Protein AF-A0A353H3B9-F1 (afdb_monomer)

Foldseek 3Di:
DDDDPVRVVVVVVVVVVVVVVVVVVVVVVVVVVVVVLVVVVVVVLVVVVVVVVVLQVVLVVVDPVPVVVVVVCVVQVKDKDKDWDKDWAQPDDPPPPPDDPPRVSRTDIDTAWMWTKIWHDDPNWIAIKIWTQGSVRDIDTDGPPPIDHPPPD

Mean predicted aligned error: 11.45 Å

pLDDT: mean 79.54, std 16.38, range [30.53, 94.06]

Sequence (153 aa):
MTLDARQKKELQILMKSRRRAKRILAKRRSLDRERQKRLDHRERNLLLKIEYSEHLTKLTQESTLLPMLEASAQQLGARLTQEVSYYLYYGFGMFALQQTEEVASQSELRAGYLVLRLTWERENRINEAEIRIHMNGLITFHNSWIPIFRFVW

Solvent-accessible surface area (backbone atoms only — not comparable to full-atom values): 8926 Å² total; per-residue (Å²): 137,84,79,50,73,67,58,51,52,54,50,51,50,52,51,51,51,50,52,50,52,50,52,52,52,51,52,49,53,50,52,53,51,52,52,49,53,52,51,55,51,51,53,52,48,51,52,49,52,50,54,48,46,54,51,49,50,48,57,40,70,76,37,77,56,54,67,53,50,54,52,50,18,64,75,58,68,29,48,75,46,78,49,72,43,71,47,74,45,67,90,66,66,92,87,66,82,86,82,66,91,73,44,83,83,64,44,41,78,41,75,58,30,34,38,44,34,40,40,30,74,53,97,95,35,43,44,54,43,39,36,34,40,30,90,86,68,50,74,47,79,45,70,58,86,66,69,58,62,90,86,79,121

Secondary structure (DSSP, 8-state):
-PPPHHHHHHHHHHHHHHHHHHHHHHHHHHHHHHHHHHHHHHHHHHHHHHHHHHHHHHHHHHSTHHHHHHHHHHHHTPEEEEEEEEEEE-S--TT-TTS-SSGGGTPEEEEEEEEEEEEEEETTEEEEEEEEEETTS-EEEE---S-B-TT--

Structure (mmCIF, N/CA/C/O backbone):
data_AF-A0A353H3B9-F1
#
_entry.id   AF-A0A353H3B9-F1
#
loop_
_atom_site.group_PDB
_atom_site.id
_atom_site.type_symbol
_atom_site.label_atom_id
_atom_site.label_alt_id
_atom_site.label_comp_id
_atom_site.label_asym_id
_atom_site.label_entity_id
_atom_site.label_seq_id
_atom_site.pdbx_PDB_ins_code
_atom_site.Cartn_x
_atom_site.Cartn_y
_atom_site.Cartn_z
_atom_site.occupancy
_atom_site.B_iso_or_equiv
_atom_site.auth_seq_id
_atom_site.auth_comp_id
_atom_site.auth_asym_id
_atom_site.auth_atom_id
_atom_site.pdbx_PDB_model_num
ATOM 1 N N . MET A 1 1 ? 34.836 9.612 -57.972 1.00 53.28 1 MET A N 1
ATOM 2 C CA . MET A 1 1 ? 35.911 9.082 -57.103 1.00 53.28 1 MET A CA 1
ATOM 3 C C . MET A 1 1 ? 35.454 7.758 -56.515 1.00 53.28 1 MET A C 1
ATOM 5 O O . MET A 1 1 ? 34.479 7.729 -55.773 1.00 53.28 1 MET A O 1
ATOM 9 N N . THR A 1 2 ? 36.089 6.658 -56.905 1.00 74.38 2 THR A N 1
ATOM 10 C CA . THR A 1 2 ? 35.792 5.304 -56.419 1.00 74.38 2 THR A CA 1
ATOM 11 C C . THR A 1 2 ? 36.570 5.066 -55.125 1.00 74.38 2 THR A C 1
ATOM 13 O O . THR A 1 2 ? 37.788 5.191 -55.119 1.00 74.38 2 THR A O 1
ATOM 16 N N . LEU A 1 3 ? 35.876 4.758 -54.024 1.00 72.06 3 LEU A N 1
ATOM 17 C CA . LEU A 1 3 ? 36.516 4.423 -52.743 1.00 72.06 3 LEU A CA 1
ATOM 18 C C . LEU A 1 3 ? 37.418 3.191 -52.897 1.00 72.06 3 LEU A C 1
ATOM 20 O O . LEU A 1 3 ? 36.955 2.151 -53.387 1.00 72.06 3 LEU A O 1
ATOM 24 N N . ASP A 1 4 ? 38.656 3.299 -52.415 1.00 86.38 4 ASP A N 1
ATOM 25 C CA . ASP A 1 4 ? 39.602 2.185 -52.352 1.00 86.38 4 ASP A CA 1
ATOM 26 C C . ASP A 1 4 ? 39.092 1.084 -51.395 1.00 86.38 4 ASP A C 1
ATOM 28 O O . ASP A 1 4 ? 38.324 1.338 -50.457 1.00 86.38 4 ASP A O 1
ATOM 32 N N . ALA A 1 5 ? 39.495 -0.165 -51.628 1.00 83.94 5 ALA A N 1
ATOM 33 C CA . ALA A 1 5 ? 39.093 -1.336 -50.851 1.00 83.94 5 ALA A CA 1
ATOM 34 C C . ALA A 1 5 ? 39.378 -1.165 -49.349 1.00 83.94 5 ALA A C 1
ATOM 36 O O . ALA A 1 5 ? 38.560 -1.562 -48.510 1.00 83.94 5 ALA A O 1
ATOM 37 N N . ARG A 1 6 ? 40.490 -0.504 -49.000 1.00 87.25 6 ARG A N 1
ATOM 38 C CA . ARG A 1 6 ? 40.835 -0.169 -47.613 1.00 87.25 6 ARG A CA 1
ATOM 39 C C . ARG A 1 6 ? 39.835 0.809 -46.992 1.00 87.25 6 ARG A C 1
ATOM 41 O O . ARG A 1 6 ? 39.300 0.535 -45.918 1.00 87.25 6 ARG A O 1
ATOM 48 N N . GLN A 1 7 ? 39.510 1.889 -47.700 1.00 87.25 7 GLN A N 1
ATOM 49 C CA . GLN A 1 7 ? 38.555 2.906 -47.245 1.00 87.25 7 GLN A CA 1
ATOM 50 C C . GLN A 1 7 ? 37.138 2.331 -47.097 1.00 87.25 7 GLN A C 1
ATOM 52 O O . GLN A 1 7 ? 36.429 2.647 -46.141 1.00 87.25 7 GLN A O 1
ATOM 57 N N . LYS A 1 8 ? 36.728 1.415 -47.987 1.00 87.44 8 LYS A N 1
ATOM 58 C CA . LYS A 1 8 ? 35.454 0.683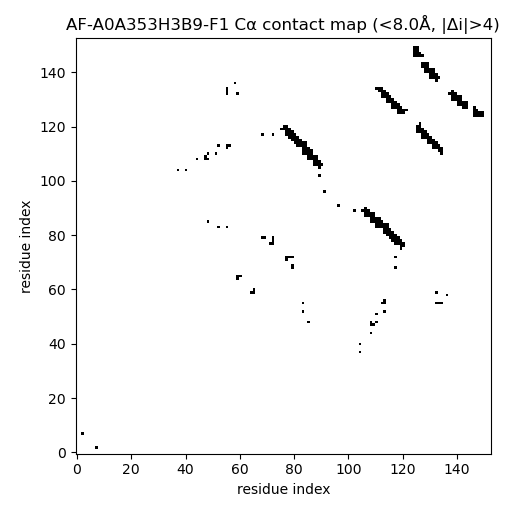 -47.858 1.00 87.44 8 LYS A CA 1
ATOM 59 C C . LYS A 1 8 ? 35.413 -0.183 -46.596 1.00 87.44 8 LYS A C 1
ATOM 61 O O . LYS A 1 8 ? 34.389 -0.210 -45.912 1.00 87.44 8 LYS A O 1
ATOM 66 N N . LYS A 1 9 ? 36.509 -0.875 -46.266 1.00 88.50 9 LYS A N 1
ATOM 67 C CA . LYS A 1 9 ? 36.605 -1.723 -45.066 1.00 88.50 9 LYS A CA 1
ATOM 68 C C . LYS A 1 9 ? 36.568 -0.891 -43.781 1.00 88.50 9 LYS A C 1
ATOM 70 O O . LYS A 1 9 ? 35.829 -1.234 -42.859 1.00 88.50 9 LYS A O 1
ATOM 75 N N . GLU A 1 10 ? 37.294 0.224 -43.740 1.00 89.00 10 GLU A N 1
ATOM 76 C CA . GLU A 1 10 ? 37.265 1.174 -42.618 1.00 89.00 10 GLU A CA 1
ATOM 77 C C . GLU A 1 10 ? 35.863 1.774 -42.422 1.00 89.00 10 GLU A C 1
ATOM 79 O O . GLU A 1 10 ? 35.331 1.760 -41.308 1.00 89.00 10 GLU A O 1
ATOM 84 N N . LEU A 1 11 ? 35.196 2.183 -43.508 1.00 89.62 11 LEU A N 1
ATOM 85 C CA . LEU A 1 11 ? 33.819 2.681 -43.459 1.00 89.62 11 LEU A CA 1
ATOM 86 C C . LEU A 1 11 ? 32.844 1.621 -42.922 1.00 89.62 11 LEU A C 1
ATOM 88 O O . LEU A 1 11 ? 31.995 1.926 -42.083 1.00 89.62 11 LEU A O 1
ATOM 92 N N . GLN A 1 12 ? 32.975 0.358 -43.342 1.00 89.56 12 GLN A N 1
ATOM 93 C CA . GLN A 1 12 ? 32.147 -0.734 -42.821 1.00 89.56 12 GLN A CA 1
ATOM 94 C C . GLN A 1 12 ? 32.349 -0.958 -41.316 1.00 89.56 12 GLN A C 1
ATOM 96 O O . GLN A 1 12 ? 31.370 -1.186 -40.597 1.00 89.56 12 GLN A O 1
ATOM 101 N N . ILE A 1 13 ? 33.589 -0.881 -40.825 1.00 91.44 13 ILE A N 1
ATOM 102 C CA . ILE A 1 13 ? 33.898 -1.004 -39.394 1.00 91.44 13 ILE A CA 1
ATOM 103 C C . ILE A 1 13 ? 33.250 0.145 -38.613 1.00 91.44 13 ILE A C 1
ATOM 105 O O . ILE A 1 13 ? 32.559 -0.111 -37.623 1.00 91.44 13 ILE A O 1
ATOM 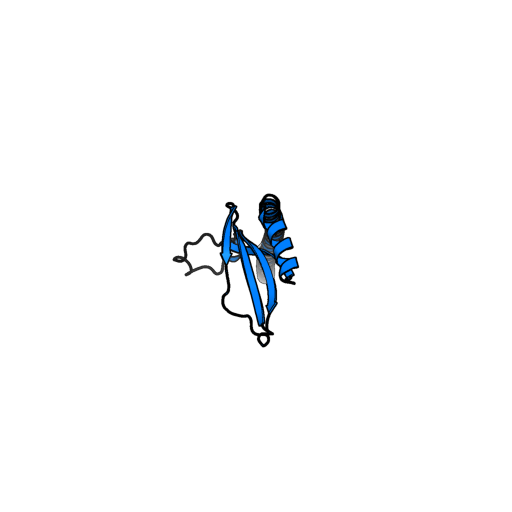109 N N . LEU A 1 14 ? 33.379 1.386 -39.093 1.00 91.12 14 LEU A N 1
ATOM 110 C CA . LEU A 1 14 ? 32.763 2.567 -38.477 1.00 91.12 14 LEU A CA 1
ATOM 111 C C . LEU A 1 14 ? 31.227 2.497 -38.483 1.00 91.12 14 LEU A C 1
ATOM 113 O O . LEU A 1 14 ? 30.565 2.854 -37.507 1.00 91.12 14 LEU A O 1
ATOM 117 N N . MET A 1 15 ? 30.624 1.977 -39.553 1.00 92.12 15 MET A N 1
ATOM 118 C CA . MET A 1 15 ? 29.176 1.763 -39.602 1.00 92.12 15 MET A CA 1
ATOM 119 C C . MET A 1 15 ? 28.721 0.691 -38.603 1.00 92.12 15 MET A C 1
ATOM 121 O O . MET A 1 15 ? 27.702 0.876 -37.928 1.00 92.12 15 MET A O 1
ATOM 125 N N . LYS A 1 16 ? 29.464 -0.417 -38.473 1.00 92.31 16 LYS A N 1
ATOM 126 C CA . LYS A 1 16 ? 29.173 -1.474 -37.491 1.00 92.31 16 LYS A CA 1
ATOM 127 C C . LYS A 1 16 ? 29.322 -0.962 -36.056 1.00 92.31 16 LYS A C 1
ATOM 129 O O . LYS A 1 16 ? 28.428 -1.203 -35.241 1.00 92.31 16 LYS A O 1
ATOM 134 N N . SER A 1 17 ? 30.384 -0.214 -35.752 1.00 91.31 17 SER A N 1
ATOM 135 C CA . SER A 1 17 ? 30.599 0.369 -34.422 1.00 91.31 17 SER A CA 1
ATOM 136 C C . SER A 1 17 ? 29.509 1.388 -34.072 1.00 91.31 17 SER A C 1
ATOM 138 O O . SER A 1 17 ? 28.922 1.297 -32.993 1.00 91.31 17 SER A O 1
ATOM 140 N N . ARG A 1 18 ? 29.115 2.262 -35.012 1.00 92.69 18 ARG A N 1
ATOM 141 C CA . ARG A 1 18 ? 27.989 3.198 -34.837 1.00 92.69 18 ARG A CA 1
ATOM 142 C C . ARG A 1 18 ? 26.669 2.474 -34.565 1.00 92.69 18 ARG A C 1
ATOM 144 O O . ARG A 1 18 ? 25.917 2.885 -33.682 1.00 92.69 18 ARG A O 1
ATOM 151 N N . ARG A 1 19 ? 26.366 1.394 -35.298 1.00 93.25 19 ARG A N 1
ATOM 152 C CA . ARG A 1 19 ? 25.156 0.576 -35.066 1.00 93.25 19 ARG A CA 1
ATOM 153 C C . ARG A 1 19 ? 25.174 -0.072 -33.679 1.00 93.25 19 ARG A C 1
ATOM 155 O O . ARG A 1 19 ? 24.155 -0.047 -32.989 1.00 93.25 19 ARG A O 1
ATOM 162 N N . ARG A 1 20 ? 26.325 -0.597 -33.245 1.00 90.44 20 ARG A N 1
ATOM 163 C CA . ARG A 1 20 ? 26.505 -1.166 -31.900 1.00 90.44 20 ARG A CA 1
ATOM 164 C C . ARG A 1 20 ? 26.319 -0.107 -30.812 1.00 90.44 20 ARG A C 1
ATOM 166 O O . ARG A 1 20 ? 25.561 -0.344 -29.877 1.00 90.44 20 ARG A O 1
ATOM 173 N N . ALA A 1 21 ? 26.925 1.069 -30.967 1.00 92.56 21 ALA A N 1
ATOM 174 C CA . ALA A 1 21 ? 26.774 2.186 -30.035 1.00 92.56 21 ALA A CA 1
ATOM 175 C C . ALA A 1 21 ? 25.310 2.642 -29.920 1.00 92.56 21 ALA A C 1
ATOM 177 O O . ALA A 1 21 ? 24.797 2.785 -28.813 1.00 92.56 21 ALA A O 1
ATOM 178 N N . LYS A 1 22 ? 24.595 2.774 -31.049 1.00 94.06 22 LYS A N 1
ATOM 179 C CA . LYS A 1 22 ? 23.155 3.087 -31.057 1.00 94.06 22 LYS A CA 1
ATO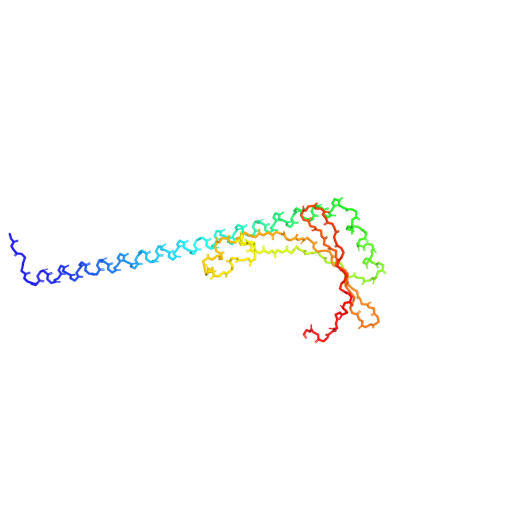M 180 C C . LYS A 1 22 ? 22.321 2.042 -30.310 1.00 94.06 22 LYS A C 1
ATOM 182 O O . LYS A 1 22 ? 21.460 2.423 -29.525 1.00 94.06 22 LYS A O 1
ATOM 187 N N . ARG A 1 23 ? 22.584 0.744 -30.514 1.00 94.06 23 ARG A N 1
ATOM 188 C CA . ARG A 1 23 ? 21.894 -0.334 -29.777 1.00 94.06 23 ARG A CA 1
ATOM 189 C C . ARG A 1 23 ? 22.149 -0.256 -28.272 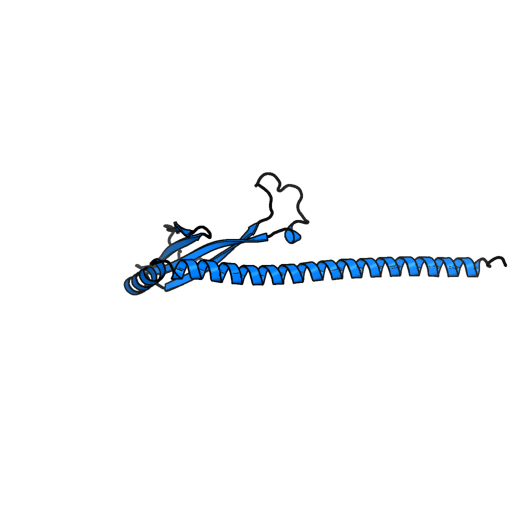1.00 94.06 23 ARG A C 1
ATOM 191 O O . ARG A 1 23 ? 21.208 -0.378 -27.498 1.00 94.06 23 ARG A O 1
ATOM 198 N N . ILE A 1 24 ? 23.395 -0.019 -27.859 1.00 93.69 24 ILE A N 1
ATOM 199 C CA . ILE A 1 24 ? 23.749 0.120 -26.438 1.00 93.69 24 ILE A CA 1
ATOM 200 C C . ILE A 1 24 ? 23.047 1.336 -25.824 1.00 93.69 24 ILE A C 1
ATOM 202 O O . ILE A 1 24 ? 22.469 1.220 -24.749 1.00 93.69 24 ILE A O 1
ATOM 206 N N . LEU A 1 25 ? 23.044 2.481 -26.513 1.00 93.56 25 LEU A N 1
ATOM 207 C CA . LEU A 1 25 ? 22.344 3.683 -26.054 1.00 93.56 25 LEU A CA 1
ATOM 208 C C . LEU A 1 25 ? 20.832 3.465 -25.947 1.00 93.56 25 LEU A C 1
ATOM 210 O O . LEU A 1 25 ? 20.232 3.888 -24.965 1.00 93.56 25 LEU A O 1
ATOM 214 N N . ALA A 1 26 ? 20.219 2.782 -26.918 1.00 92.88 26 ALA A N 1
ATOM 215 C CA . ALA A 1 26 ? 18.803 2.430 -26.858 1.00 92.88 26 ALA A CA 1
ATOM 216 C C . ALA A 1 26 ? 18.496 1.528 -25.651 1.00 92.88 26 ALA A C 1
ATOM 218 O O . ALA A 1 26 ? 17.553 1.811 -24.919 1.00 92.88 26 ALA A O 1
ATOM 219 N N . LYS A 1 27 ? 19.335 0.514 -25.394 1.00 92.88 27 LYS A N 1
ATOM 220 C CA . LYS A 1 27 ? 19.204 -0.371 -24.226 1.00 92.88 27 LYS A CA 1
ATOM 221 C C . LYS A 1 27 ? 19.387 0.374 -22.899 1.00 92.88 27 LYS A C 1
ATOM 223 O O . LYS A 1 27 ? 18.660 0.118 -21.952 1.00 92.88 27 LYS A O 1
ATOM 228 N N . ARG A 1 28 ? 20.336 1.312 -22.812 1.00 91.31 28 ARG A N 1
ATOM 229 C CA . ARG A 1 28 ? 20.498 2.153 -21.612 1.00 91.31 28 ARG A CA 1
ATOM 230 C C . ARG A 1 28 ? 19.256 3.006 -21.373 1.00 91.31 28 ARG A C 1
ATOM 232 O O . ARG A 1 28 ? 18.688 2.954 -20.295 1.00 91.31 28 ARG A O 1
ATOM 239 N N . ARG A 1 29 ? 18.760 3.679 -22.417 1.00 92.75 29 ARG A N 1
ATOM 240 C CA . ARG A 1 29 ? 17.530 4.480 -22.337 1.00 92.75 29 ARG A CA 1
ATOM 241 C C . ARG A 1 29 ? 16.306 3.656 -21.936 1.00 92.75 29 ARG A C 1
ATOM 243 O O . ARG A 1 29 ? 15.455 4.182 -21.229 1.00 92.75 29 ARG A O 1
ATOM 250 N N . SER A 1 30 ? 16.177 2.407 -22.391 1.00 89.75 30 SER A N 1
ATOM 251 C CA . SER A 1 30 ? 15.059 1.549 -21.974 1.00 89.75 30 SER A CA 1
ATOM 252 C C . SER A 1 30 ? 15.169 1.165 -20.498 1.00 89.75 30 SER A C 1
ATOM 254 O O . SER A 1 30 ? 14.190 1.308 -19.774 1.00 89.75 30 SER A O 1
ATOM 256 N N . LEU A 1 31 ? 16.364 0.784 -20.035 1.00 88.88 31 LEU A N 1
ATOM 257 C CA . LEU A 1 31 ? 16.616 0.464 -18.626 1.00 88.88 31 LEU A CA 1
ATOM 258 C C . LEU A 1 31 ? 16.395 1.670 -17.704 1.00 88.88 31 LEU A C 1
ATOM 260 O O . LEU A 1 31 ? 15.781 1.527 -16.650 1.00 88.88 31 LEU A O 1
ATOM 264 N N . ASP A 1 32 ? 16.837 2.861 -18.111 1.00 90.12 32 ASP A N 1
ATOM 265 C CA . ASP A 1 32 ? 16.626 4.091 -17.342 1.00 90.12 32 ASP A CA 1
ATOM 266 C C . ASP A 1 32 ? 15.131 4.426 -17.235 1.00 90.12 32 ASP A C 1
ATOM 268 O O . ASP A 1 32 ? 14.645 4.765 -16.158 1.00 90.12 32 ASP A O 1
ATOM 272 N N . ARG A 1 33 ? 14.370 4.256 -18.326 1.00 87.69 33 ARG A N 1
ATOM 273 C CA . ARG A 1 33 ? 12.908 4.429 -18.317 1.00 87.69 33 ARG A CA 1
ATOM 274 C C . ARG A 1 33 ? 12.213 3.415 -17.415 1.00 87.69 33 ARG A C 1
ATOM 276 O O . ARG A 1 33 ? 11.303 3.789 -16.686 1.00 87.69 33 ARG A O 1
ATOM 283 N N . GLU A 1 34 ? 12.609 2.146 -17.456 1.00 84.50 34 GLU A N 1
ATOM 284 C CA . GLU A 1 34 ? 12.054 1.116 -16.569 1.00 84.50 34 GLU A CA 1
ATOM 285 C C . GLU A 1 34 ? 12.364 1.404 -15.101 1.00 84.50 34 GLU A C 1
ATOM 287 O O . GLU A 1 34 ? 11.488 1.273 -14.247 1.00 84.50 34 GLU A O 1
ATOM 292 N N . ARG A 1 35 ? 13.591 1.842 -14.803 1.00 84.94 35 ARG A N 1
ATOM 293 C CA . ARG A 1 35 ? 13.976 2.257 -13.454 1.00 84.94 35 ARG A CA 1
ATOM 294 C C . ARG A 1 35 ? 13.126 3.431 -12.980 1.00 84.94 35 ARG A C 1
ATOM 296 O O . ARG A 1 35 ? 12.613 3.363 -11.868 1.00 84.94 35 ARG A O 1
ATOM 303 N N . GLN A 1 36 ? 12.947 4.454 -13.815 1.00 87.25 36 GLN A N 1
ATOM 304 C CA . GLN A 1 36 ? 12.114 5.606 -13.473 1.00 87.25 36 GLN A CA 1
ATOM 305 C C . GLN A 1 36 ? 10.670 5.180 -13.195 1.00 87.25 36 GLN A C 1
ATOM 307 O O . GLN A 1 36 ? 10.154 5.477 -12.127 1.00 87.25 36 GLN A O 1
ATOM 312 N N . LYS A 1 37 ? 10.069 4.359 -14.068 1.00 85.38 37 LYS A N 1
ATOM 313 C CA . LYS A 1 37 ? 8.717 3.815 -13.851 1.00 85.38 37 LYS A CA 1
ATOM 314 C C . LYS A 1 37 ? 8.572 3.100 -12.504 1.00 85.38 37 LYS A C 1
ATOM 316 O O . LYS A 1 37 ? 7.551 3.247 -11.843 1.00 85.38 37 LYS A O 1
ATOM 321 N N . ARG A 1 38 ? 9.577 2.319 -12.085 1.00 80.69 38 ARG A N 1
ATOM 322 C CA . ARG A 1 38 ? 9.563 1.631 -10.779 1.00 80.69 38 ARG A CA 1
ATOM 323 C C . ARG A 1 38 ? 9.648 2.607 -9.608 1.00 80.69 38 ARG A C 1
ATOM 325 O O . ARG A 1 38 ? 9.017 2.362 -8.583 1.00 80.69 38 ARG A O 1
ATOM 332 N N . LEU A 1 39 ? 10.434 3.676 -9.742 1.00 84.19 39 LEU A N 1
ATOM 333 C CA . LEU A 1 39 ? 10.536 4.721 -8.723 1.00 84.19 39 LEU A CA 1
ATOM 334 C C . LEU A 1 39 ? 9.214 5.479 -8.591 1.00 84.19 39 LEU A C 1
ATOM 336 O O . LEU A 1 39 ? 8.682 5.539 -7.486 1.00 84.19 39 LEU A O 1
ATOM 340 N N . ASP A 1 40 ? 8.642 5.929 -9.709 1.00 86.81 40 ASP A N 1
ATOM 341 C CA . ASP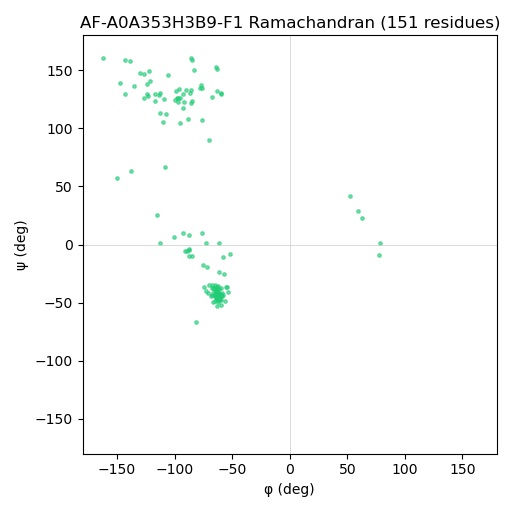 A 1 40 ? 7.353 6.631 -9.742 1.00 86.81 40 ASP A CA 1
ATOM 342 C C . ASP A 1 40 ? 6.236 5.758 -9.143 1.00 86.81 40 ASP A C 1
ATOM 344 O O . ASP A 1 40 ? 5.415 6.212 -8.347 1.00 86.81 40 ASP A O 1
ATOM 348 N N . HIS A 1 41 ? 6.227 4.461 -9.473 1.00 81.25 41 HIS A N 1
ATOM 349 C CA . HIS A 1 41 ? 5.264 3.512 -8.917 1.00 81.25 41 HIS A CA 1
ATOM 350 C C . HIS A 1 41 ? 5.429 3.333 -7.399 1.00 81.25 41 HIS A C 1
ATOM 352 O O . HIS A 1 41 ? 4.444 3.290 -6.662 1.00 81.25 41 HIS A O 1
ATOM 358 N N . ARG A 1 42 ? 6.673 3.261 -6.906 1.00 82.25 42 ARG A N 1
ATOM 359 C CA . ARG A 1 42 ? 6.960 3.166 -5.469 1.00 82.25 42 ARG A CA 1
ATOM 360 C C . ARG A 1 42 ? 6.501 4.416 -4.718 1.00 82.25 42 ARG A C 1
ATOM 362 O O . ARG A 1 42 ? 5.937 4.279 -3.635 1.00 82.25 42 ARG A O 1
ATOM 369 N N . GLU A 1 43 ? 6.739 5.598 -5.276 1.00 86.62 43 GLU A N 1
ATOM 370 C CA . GLU A 1 43 ? 6.301 6.872 -4.698 1.00 86.62 43 GLU A CA 1
ATOM 371 C C . GLU A 1 43 ? 4.773 6.960 -4.647 1.00 86.62 43 GL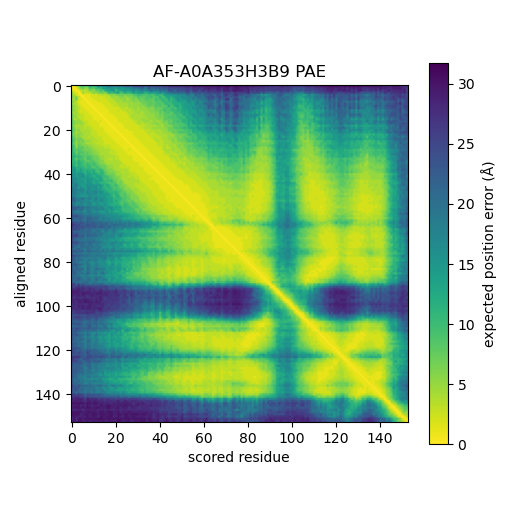U A C 1
ATOM 373 O O . GLU A 1 43 ? 4.204 7.222 -3.588 1.00 86.62 43 GLU A O 1
ATOM 378 N N . ARG A 1 44 ? 4.092 6.606 -5.743 1.00 86.81 44 ARG A N 1
ATOM 379 C CA . ARG A 1 44 ? 2.627 6.538 -5.780 1.00 86.81 44 ARG A CA 1
ATOM 380 C C . ARG A 1 44 ? 2.063 5.576 -4.734 1.00 86.81 44 ARG A C 1
ATOM 382 O O . ARG A 1 44 ? 1.104 5.916 -4.050 1.00 86.81 44 ARG A O 1
ATOM 389 N N . ASN A 1 45 ? 2.663 4.398 -4.572 1.00 82.81 45 ASN A N 1
ATOM 390 C CA . ASN A 1 45 ? 2.231 3.438 -3.555 1.00 82.81 45 ASN A CA 1
ATOM 391 C C . ASN A 1 45 ? 2.449 3.963 -2.131 1.00 82.81 45 ASN A C 1
ATOM 393 O O . ASN A 1 45 ? 1.645 3.668 -1.253 1.00 82.81 45 ASN A O 1
ATOM 397 N N . LEU A 1 46 ? 3.514 4.732 -1.885 1.00 84.06 46 LEU A N 1
ATOM 398 C CA . LEU A 1 46 ? 3.736 5.359 -0.583 1.00 84.06 46 LEU A CA 1
ATOM 399 C C . LEU A 1 46 ? 2.640 6.385 -0.269 1.00 84.06 46 LEU A C 1
ATOM 401 O O . LEU A 1 46 ? 2.095 6.359 0.831 1.00 84.06 46 LEU A O 1
ATOM 405 N N . LEU A 1 47 ? 2.281 7.225 -1.243 1.00 89.12 47 LEU A N 1
ATOM 406 C CA . LEU A 1 47 ? 1.189 8.192 -1.103 1.00 89.12 47 LEU A CA 1
ATOM 407 C C . LEU A 1 47 ? -0.152 7.496 -0.841 1.00 89.12 47 LEU A C 1
ATOM 409 O O . LEU A 1 47 ? -0.852 7.863 0.096 1.00 89.12 47 LEU A O 1
ATOM 413 N N . LEU A 1 48 ? -0.460 6.431 -1.587 1.00 86.19 48 LEU A N 1
ATOM 414 C CA . LEU A 1 48 ? -1.677 5.640 -1.373 1.00 86.19 48 LEU A CA 1
ATOM 415 C C . LEU A 1 48 ? -1.727 5.000 0.022 1.00 86.19 48 LEU A C 1
ATOM 417 O O . LEU A 1 48 ? -2.789 4.947 0.633 1.00 86.19 48 LEU A O 1
ATOM 421 N N . LYS A 1 49 ? -0.593 4.522 0.560 1.00 84.31 49 LYS A N 1
ATOM 422 C CA . LYS A 1 49 ? -0.545 4.006 1.942 1.00 84.31 49 LYS A CA 1
ATOM 423 C C . LYS A 1 49 ? -0.924 5.070 2.962 1.00 84.31 49 LYS A C 1
ATOM 425 O O . LYS A 1 49 ? -1.659 4.774 3.899 1.00 84.31 49 LYS A O 1
ATOM 430 N N . ILE A 1 50 ? -0.402 6.281 2.793 1.00 88.38 50 ILE A N 1
ATOM 431 C CA . ILE A 1 50 ? -0.716 7.408 3.673 1.00 88.38 50 ILE A CA 1
ATOM 432 C C . ILE A 1 50 ? -2.209 7.732 3.570 1.00 88.38 50 ILE A C 1
ATOM 434 O O . ILE A 1 50 ? -2.899 7.677 4.583 1.00 88.38 50 ILE A O 1
ATOM 438 N N . GLU A 1 51 ? -2.725 7.929 2.355 1.00 91.19 51 GLU A N 1
ATOM 439 C CA . GLU A 1 51 ? -4.135 8.259 2.103 1.00 91.19 51 GLU A CA 1
ATOM 440 C C . GLU A 1 51 ? -5.094 7.220 2.706 1.00 91.19 51 GLU A C 1
ATOM 442 O O . GLU A 1 51 ? -6.023 7.560 3.440 1.00 91.19 51 GLU A O 1
ATOM 447 N N . TYR A 1 52 ? -4.846 5.931 2.460 1.00 88.56 52 TYR A N 1
ATOM 448 C CA . TYR A 1 52 ? -5.675 4.868 3.023 1.00 88.56 52 TYR A CA 1
ATOM 449 C C . TYR A 1 52 ? -5.560 4.764 4.544 1.00 88.56 52 TYR A C 1
ATOM 451 O O . TYR A 1 52 ? -6.561 4.493 5.211 1.00 88.56 52 TYR A O 1
ATOM 459 N N . SER A 1 53 ? -4.363 4.981 5.100 1.00 88.06 53 SER A N 1
ATOM 460 C CA . SER A 1 53 ? -4.173 4.982 6.552 1.00 88.06 53 SER A CA 1
ATOM 461 C C . SER A 1 53 ? -4.954 6.101 7.207 1.00 88.06 53 SER A C 1
ATOM 463 O O . SER A 1 53 ? -5.645 5.857 8.193 1.00 88.06 53 SER A O 1
ATOM 465 N N . GLU A 1 54 ? -4.869 7.308 6.656 1.00 91.88 54 GLU A N 1
ATOM 466 C CA . GLU A 1 54 ? -5.600 8.473 7.143 1.00 91.88 54 GLU A CA 1
ATOM 467 C C . GLU A 1 54 ? -7.106 8.239 7.059 1.00 91.88 54 GLU A C 1
ATOM 469 O O . GLU A 1 54 ? -7.809 8.429 8.050 1.00 91.88 54 GLU A O 1
ATOM 474 N N . HIS A 1 55 ? -7.598 7.746 5.919 1.00 90.75 55 HIS A N 1
ATOM 475 C CA . HIS A 1 55 ? -9.019 7.476 5.724 1.00 90.75 55 HIS A CA 1
ATOM 476 C C . HIS A 1 55 ? -9.567 6.461 6.734 1.00 90.75 55 HIS A C 1
ATOM 478 O O . HIS A 1 55 ? -10.547 6.735 7.427 1.00 90.75 55 HIS A O 1
ATOM 484 N N . LEU A 1 56 ? -8.925 5.298 6.861 1.00 88.38 56 LEU A N 1
ATOM 485 C CA . LEU A 1 56 ? -9.391 4.253 7.771 1.00 88.38 56 LEU A CA 1
ATOM 486 C C . LEU A 1 56 ? -9.213 4.631 9.247 1.00 88.38 56 LEU A C 1
ATOM 488 O O . LEU A 1 56 ? -10.051 4.287 10.083 1.00 88.38 56 LEU A O 1
ATOM 492 N N . THR A 1 57 ? -8.146 5.362 9.580 1.00 87.81 57 THR A N 1
ATOM 493 C CA . THR A 1 57 ? -7.946 5.893 10.937 1.00 87.81 57 THR A CA 1
ATOM 494 C C . THR A 1 57 ? -9.044 6.889 11.284 1.00 87.81 57 THR A C 1
ATOM 496 O O . THR A 1 57 ? -9.614 6.806 12.369 1.00 87.81 57 THR A O 1
ATOM 499 N N . LYS A 1 58 ? -9.407 7.773 10.349 1.00 89.62 58 LYS A N 1
ATOM 500 C CA . LYS A 1 58 ? -10.503 8.724 10.530 1.00 89.62 58 LYS A CA 1
ATOM 501 C C . LYS A 1 58 ? -11.843 8.015 10.732 1.00 89.62 58 LYS A C 1
ATOM 503 O O . LYS A 1 58 ? -12.526 8.314 11.703 1.00 89.62 58 LYS A O 1
ATOM 508 N N . LEU A 1 59 ? -12.172 7.020 9.901 1.00 86.56 59 LEU A N 1
ATOM 509 C CA . LEU A 1 59 ? -13.378 6.196 10.086 1.00 86.56 59 LEU A CA 1
ATOM 510 C C . LEU A 1 59 ? -13.430 5.554 11.479 1.00 86.56 59 LEU A C 1
ATOM 512 O O . LEU A 1 59 ? -14.486 5.446 12.094 1.00 86.56 59 LEU A O 1
ATOM 516 N N . THR A 1 60 ? -12.272 5.149 11.995 1.00 84.69 60 THR A N 1
ATOM 517 C CA . THR A 1 60 ? -12.160 4.546 13.324 1.00 84.69 60 THR A CA 1
ATOM 518 C C . THR A 1 60 ? -12.347 5.565 14.440 1.00 84.69 60 THR A C 1
ATOM 520 O O . THR A 1 60 ? -13.016 5.260 15.422 1.00 84.69 60 THR A O 1
ATOM 523 N N . GLN A 1 61 ? -11.804 6.773 14.290 1.00 86.56 61 GLN A N 1
ATOM 524 C CA . GLN A 1 61 ? -11.986 7.875 15.241 1.00 86.56 61 GLN A CA 1
ATOM 525 C C . GLN A 1 61 ? -13.430 8.389 15.273 1.00 86.56 61 GLN A C 1
ATOM 527 O O . GLN A 1 61 ? -13.921 8.774 16.328 1.00 86.56 61 GLN A O 1
ATOM 532 N N . GLU A 1 62 ? -14.113 8.382 14.128 1.00 84.56 62 GLU A N 1
ATOM 533 C CA . GLU A 1 62 ? -15.539 8.715 14.027 1.00 84.56 62 GLU A CA 1
ATOM 534 C C . GLU A 1 62 ? -16.433 7.611 14.613 1.00 84.56 62 GLU A C 1
ATOM 536 O O . GLU A 1 62 ? -17.587 7.859 14.966 1.00 84.56 62 GLU A O 1
ATOM 541 N N . SER A 1 63 ? -15.905 6.393 14.756 1.00 78.38 63 SER A N 1
ATOM 542 C CA . SER A 1 63 ? -16.599 5.290 15.412 1.00 78.38 63 SER A CA 1
ATOM 543 C C . SER A 1 63 ? -16.438 5.344 16.934 1.00 78.38 63 SER A C 1
ATOM 545 O O . SER A 1 63 ? -15.397 5.720 17.469 1.00 78.38 63 SER A O 1
ATOM 547 N N . THR A 1 64 ? -17.435 4.850 17.667 1.00 80.44 64 THR A N 1
ATOM 548 C CA . THR A 1 64 ? -17.331 4.676 19.126 1.00 80.44 64 THR A CA 1
ATOM 549 C C . THR A 1 64 ? -16.421 3.507 19.531 1.00 80.44 64 THR A C 1
ATOM 551 O O . THR A 1 64 ? -16.281 3.232 20.721 1.00 80.44 64 THR A O 1
ATOM 554 N N . LEU A 1 65 ? -15.808 2.794 18.575 1.00 83.06 65 LEU A N 1
ATOM 555 C CA . LEU A 1 65 ? -15.042 1.574 18.838 1.00 83.06 65 LEU A CA 1
ATOM 556 C C . LEU A 1 65 ? -13.726 1.843 19.558 1.00 83.06 65 LEU A C 1
ATOM 558 O O . LEU A 1 65 ? -13.374 1.086 20.457 1.00 83.06 65 LEU A O 1
ATOM 562 N N . LEU A 1 66 ? -12.992 2.888 19.171 1.00 85.69 66 LEU A N 1
ATOM 563 C CA . LEU A 1 66 ? -11.645 3.107 19.696 1.00 85.69 66 LEU A CA 1
ATOM 564 C C . LEU A 1 66 ? -11.647 3.328 21.223 1.00 85.69 66 LEU A C 1
ATOM 566 O O . LEU A 1 66 ? -10.960 2.568 21.908 1.00 85.69 66 LEU A O 1
ATOM 570 N N . PRO A 1 67 ? -12.492 4.213 21.796 1.00 86.94 67 PRO A N 1
ATOM 571 C CA . PRO A 1 67 ? -12.584 4.360 23.251 1.00 86.94 67 PRO A CA 1
ATOM 572 C C . PRO A 1 67 ? -13.055 3.082 23.962 1.00 86.94 67 PRO A C 1
ATOM 574 O O . PRO A 1 67 ? -12.591 2.765 25.057 1.00 86.94 67 PRO A O 1
ATOM 577 N N . MET A 1 68 ? -13.961 2.312 23.344 1.00 87.06 68 MET A N 1
ATOM 578 C CA . MET A 1 68 ? -14.422 1.036 23.906 1.00 87.06 68 MET A CA 1
ATOM 579 C C . MET A 1 68 ? -13.295 -0.002 23.964 1.00 87.06 68 MET A C 1
ATOM 581 O O . MET A 1 68 ? -13.199 -0.762 24.931 1.00 87.06 68 MET A O 1
ATOM 585 N N . LEU A 1 69 ? -12.432 -0.036 22.948 1.00 87.94 69 LEU A N 1
ATOM 586 C CA . LEU A 1 69 ? -11.293 -0.947 22.892 1.00 87.94 69 LEU A CA 1
ATOM 587 C C . LEU A 1 69 ? -10.176 -0.528 23.834 1.00 87.94 69 LEU A C 1
ATOM 589 O O . LEU A 1 69 ? -9.574 -1.397 24.454 1.00 87.94 69 LEU A O 1
ATOM 593 N 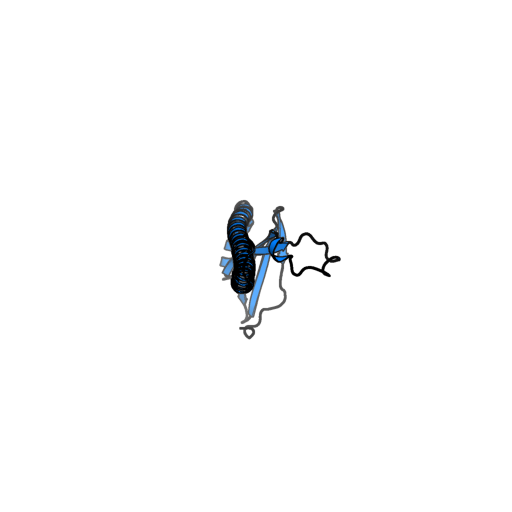N . GLU A 1 70 ? -9.935 0.769 23.998 1.00 91.56 70 GLU A N 1
ATOM 594 C CA . GLU A 1 70 ? -9.007 1.290 25.003 1.00 91.56 70 GLU A CA 1
ATOM 595 C C . GLU A 1 70 ? -9.461 0.930 26.422 1.00 91.56 70 GLU A C 1
ATOM 597 O O . GLU A 1 70 ? -8.670 0.406 27.208 1.00 91.56 70 GLU A O 1
ATOM 602 N N . ALA A 1 71 ? -10.748 1.116 26.735 1.00 89.38 71 ALA A N 1
ATOM 603 C CA . ALA A 1 71 ? -11.315 0.710 28.020 1.00 89.38 71 ALA A CA 1
ATOM 604 C C . ALA A 1 71 ? -11.211 -0.811 28.235 1.00 89.38 71 ALA A C 1
ATOM 606 O O . ALA A 1 71 ? -10.806 -1.266 29.305 1.00 89.38 71 ALA A O 1
ATOM 607 N N . SER A 1 72 ? -11.508 -1.604 27.200 1.00 88.62 72 SER A N 1
ATOM 608 C CA . SER A 1 72 ? -11.370 -3.067 27.245 1.00 88.62 72 SER A CA 1
ATOM 609 C C . SER A 1 72 ? -9.912 -3.494 27.436 1.00 88.62 72 SER A C 1
ATOM 611 O O . SER A 1 72 ? -9.629 -4.416 28.199 1.00 88.62 72 SER A O 1
ATOM 613 N N . ALA A 1 73 ? -8.971 -2.804 26.785 1.00 90.69 73 ALA A N 1
ATOM 614 C CA . ALA A 1 73 ? -7.547 -3.058 26.934 1.00 90.69 73 ALA A CA 1
ATOM 615 C C . ALA A 1 73 ? -7.091 -2.813 28.374 1.00 90.69 73 ALA A C 1
ATOM 617 O O . ALA A 1 73 ? -6.420 -3.661 28.956 1.00 90.69 73 ALA A O 1
ATOM 618 N N . GLN A 1 74 ? -7.516 -1.701 28.976 1.00 93.50 74 GLN A N 1
ATOM 619 C CA . GLN A 1 74 ? -7.209 -1.384 30.371 1.00 93.50 74 GLN A CA 1
ATOM 620 C C . GLN A 1 74 ? -7.780 -2.428 31.337 1.00 93.50 74 GLN A C 1
ATOM 622 O O . GLN A 1 74 ? -7.067 -2.884 32.228 1.00 93.50 74 GLN A O 1
ATOM 627 N N . GLN A 1 75 ? -9.031 -2.852 31.139 1.00 91.62 75 GLN A N 1
ATOM 628 C CA . GLN A 1 75 ? -9.675 -3.862 31.987 1.00 91.62 75 GLN A CA 1
ATOM 629 C C . GLN A 1 75 ? -8.981 -5.229 31.922 1.00 91.62 75 GLN A C 1
ATOM 631 O O . GLN A 1 75 ? -8.904 -5.928 32.930 1.00 91.62 75 GLN A O 1
ATOM 636 N N . LEU A 1 76 ? -8.476 -5.612 30.748 1.00 87.38 76 LEU A N 1
ATOM 637 C CA . LEU A 1 76 ? -7.831 -6.907 30.517 1.00 87.38 76 LEU A CA 1
ATOM 638 C C . LEU A 1 76 ? -6.312 -6.892 30.747 1.00 87.38 76 LEU A C 1
ATOM 640 O O . LEU A 1 76 ? -5.678 -7.939 30.628 1.00 87.38 76 LEU A O 1
ATOM 644 N N . GLY A 1 77 ? -5.710 -5.727 31.012 1.00 90.31 77 GLY A N 1
ATOM 645 C CA . GLY A 1 77 ? -4.255 -5.568 30.938 1.00 90.31 77 GLY A CA 1
ATOM 646 C C . GLY A 1 77 ? -3.703 -5.879 29.538 1.00 90.31 77 GLY A C 1
ATOM 647 O O . GLY A 1 77 ? -2.582 -6.367 29.400 1.00 90.31 77 GLY A O 1
ATOM 648 N N . ALA A 1 78 ? -4.510 -5.656 28.498 1.00 89.94 78 ALA A N 1
ATOM 649 C CA . ALA A 1 78 ? -4.165 -5.923 27.112 1.00 89.94 78 ALA A CA 1
ATOM 650 C C . ALA A 1 78 ? -3.395 -4.761 26.481 1.00 89.94 78 ALA A C 1
ATOM 652 O O . ALA A 1 78 ? -3.515 -3.600 26.870 1.00 89.94 78 ALA A O 1
ATOM 653 N N . ARG A 1 79 ? -2.670 -5.074 25.410 1.00 92.44 79 ARG A N 1
ATOM 654 C CA . ARG A 1 79 ? -2.111 -4.094 24.484 1.00 92.44 79 ARG A CA 1
ATOM 655 C C . ARG A 1 79 ? -3.036 -3.946 23.281 1.00 92.44 79 ARG A C 1
ATOM 657 O O . ARG A 1 79 ? -3.327 -4.935 22.613 1.00 92.44 79 ARG A O 1
ATOM 664 N N . LEU A 1 80 ? -3.444 -2.713 22.990 1.00 91.44 80 LEU A N 1
ATOM 665 C CA . LEU A 1 80 ? -4.124 -2.350 21.749 1.00 91.44 80 LEU A CA 1
ATOM 666 C C . LEU A 1 80 ? -3.088 -1.950 20.691 1.00 91.44 80 LEU A C 1
ATOM 668 O O . LEU A 1 80 ? -2.170 -1.175 20.960 1.00 91.44 80 LEU A O 1
ATOM 672 N N . THR A 1 81 ? -3.231 -2.489 19.486 1.00 91.44 81 THR A N 1
ATOM 673 C CA . THR A 1 81 ? -2.432 -2.130 18.309 1.00 91.44 81 THR A CA 1
ATOM 674 C C . THR A 1 81 ? -3.345 -1.834 17.129 1.00 91.44 81 THR A C 1
ATOM 676 O O . THR A 1 81 ? -4.417 -2.423 17.007 1.00 91.44 81 THR A O 1
ATOM 679 N N . GLN A 1 82 ? -2.914 -0.908 16.277 1.00 90.19 82 GLN A N 1
ATOM 680 C CA . GLN A 1 82 ? -3.645 -0.470 15.096 1.00 90.19 82 GLN A CA 1
ATOM 681 C C . GLN A 1 82 ? -2.738 -0.594 13.868 1.00 90.19 82 GLN A C 1
ATOM 683 O O . GLN A 1 82 ? -1.634 -0.050 13.863 1.00 90.19 82 GLN A O 1
ATOM 688 N N . GLU A 1 83 ? -3.196 -1.294 12.831 1.00 89.44 83 GLU A N 1
ATOM 689 C CA . GLU A 1 83 ? -2.418 -1.534 11.609 1.00 89.44 83 GLU A CA 1
ATOM 690 C C . GLU A 1 83 ? -3.326 -1.615 10.377 1.00 89.44 83 GLU A C 1
ATOM 692 O O . GLU A 1 83 ? -4.383 -2.232 10.416 1.00 89.44 83 GLU A O 1
ATOM 697 N N . VAL A 1 84 ? -2.924 -1.018 9.253 1.00 86.56 84 VAL A N 1
ATOM 698 C CA . VAL A 1 84 ? -3.671 -1.123 7.989 1.00 86.56 84 VAL A CA 1
ATOM 699 C C . VAL A 1 84 ? -3.135 -2.284 7.160 1.00 86.56 84 VAL A C 1
ATOM 701 O O . VAL A 1 84 ? -1.938 -2.359 6.885 1.00 86.56 84 VAL A O 1
ATOM 704 N N . SER A 1 85 ? -4.034 -3.151 6.698 1.00 86.19 85 SER A N 1
ATOM 705 C CA . SER A 1 85 ? -3.718 -4.212 5.747 1.00 86.19 85 SER A CA 1
ATOM 706 C C . SER A 1 85 ? -3.802 -3.704 4.307 1.00 86.19 85 SER A C 1
ATOM 708 O O . SER A 1 85 ? -4.789 -3.080 3.905 1.00 86.19 85 SER A O 1
ATOM 710 N N . TYR A 1 86 ? -2.781 -4.020 3.510 1.00 82.06 86 TYR A N 1
ATOM 711 C CA . TYR A 1 86 ? -2.697 -3.666 2.095 1.00 82.06 86 TYR A CA 1
ATOM 712 C C . TYR A 1 86 ? -2.529 -4.905 1.231 1.00 82.06 86 TYR A C 1
ATOM 714 O O . TYR A 1 86 ? -1.855 -5.858 1.622 1.00 82.06 86 TYR A O 1
ATOM 722 N N . TYR A 1 87 ? -3.051 -4.848 0.012 1.00 81.06 87 TYR A N 1
ATOM 723 C CA . TYR A 1 87 ? -2.802 -5.857 -1.008 1.00 81.06 87 TYR A CA 1
ATOM 724 C C . TYR A 1 87 ? -2.579 -5.206 -2.374 1.00 81.06 87 TYR A C 1
ATOM 726 O O . TYR A 1 87 ? -2.972 -4.065 -2.620 1.00 81.06 87 TYR A O 1
ATOM 734 N N . LEU A 1 88 ? -1.911 -5.939 -3.262 1.00 79.56 88 LEU A N 1
ATOM 735 C CA . LEU A 1 88 ? -1.751 -5.553 -4.658 1.00 79.56 88 LEU A CA 1
ATOM 736 C C . LEU A 1 88 ? -2.884 -6.180 -5.468 1.00 79.56 88 LEU A C 1
ATOM 738 O O . LEU A 1 88 ? -3.012 -7.401 -5.536 1.00 79.56 88 LEU A O 1
ATOM 742 N N . TYR A 1 89 ? -3.720 -5.338 -6.065 1.00 76.25 89 TYR A N 1
ATOM 743 C CA . TYR A 1 89 ? -4.774 -5.751 -6.975 1.00 76.25 89 TYR A CA 1
ATOM 744 C C . TYR A 1 89 ? -4.253 -5.736 -8.408 1.00 76.25 89 TYR A C 1
ATOM 746 O O . TYR A 1 89 ? -3.807 -4.707 -8.904 1.00 76.25 89 TYR A O 1
ATOM 754 N N . TYR A 1 90 ? -4.332 -6.877 -9.086 1.00 72.12 90 TYR A N 1
ATOM 755 C CA . TYR A 1 90 ? -3.772 -7.051 -10.427 1.00 72.12 90 TYR A CA 1
ATOM 756 C C . TYR A 1 90 ? -4.813 -6.957 -11.553 1.00 72.12 90 TYR A C 1
ATOM 758 O O . TYR A 1 90 ? -4.487 -7.234 -12.698 1.00 72.12 90 TYR A O 1
ATOM 766 N N . GLY A 1 91 ? -6.071 -6.601 -11.264 1.00 59.47 91 GLY A N 1
ATOM 767 C CA . GLY A 1 91 ? -7.104 -6.439 -12.301 1.00 59.47 91 GLY A CA 1
ATOM 768 C C . GLY A 1 91 ? -7.713 -7.736 -12.846 1.00 59.47 91 GLY A C 1
ATOM 769 O O . GLY A 1 91 ? -8.716 -7.671 -13.553 1.00 59.47 91 GLY A O 1
ATOM 770 N N . PHE A 1 92 ? -7.167 -8.905 -12.504 1.00 62.28 92 PHE A N 1
ATOM 771 C CA . PHE A 1 92 ? -7.662 -10.199 -12.973 1.00 62.28 92 PHE A CA 1
ATOM 772 C C . PHE A 1 92 ? -8.616 -10.847 -11.961 1.00 62.28 92 PHE A C 1
ATOM 774 O O . PHE A 1 92 ? -8.302 -10.955 -10.775 1.00 62.28 92 PHE A O 1
ATOM 781 N N . GLY A 1 93 ? -9.755 -11.361 -12.438 1.00 52.25 93 GLY A N 1
ATOM 782 C CA . GLY A 1 93 ? -10.459 -12.433 -11.731 1.00 52.25 93 GLY A CA 1
ATOM 783 C C . GLY A 1 93 ? -9.570 -13.683 -11.679 1.00 52.25 93 GLY A C 1
ATOM 784 O O . GLY A 1 93 ? -8.758 -13.885 -12.582 1.00 52.25 93 GLY A O 1
ATOM 785 N N . MET A 1 94 ? -9.716 -14.528 -10.650 1.00 41.75 94 MET A N 1
ATOM 786 C CA . MET A 1 94 ? -8.827 -15.676 -10.352 1.00 41.75 94 MET A CA 1
ATOM 787 C C . MET A 1 94 ? -8.566 -16.669 -11.513 1.00 41.75 94 MET A C 1
ATOM 789 O O . MET A 1 94 ? -7.707 -17.535 -11.389 1.00 41.75 94 MET A O 1
ATOM 793 N N . PHE A 1 95 ? -9.258 -16.551 -12.647 1.00 40.47 95 PHE A N 1
ATOM 794 C CA . PHE A 1 95 ? -9.173 -17.452 -13.799 1.00 40.47 95 PHE A CA 1
ATOM 795 C C . PHE A 1 95 ? -8.107 -17.091 -14.855 1.00 40.47 95 PHE A C 1
ATOM 797 O O . PHE A 1 95 ? -7.911 -17.871 -15.780 1.00 40.47 95 PHE A O 1
ATOM 804 N N . ALA A 1 96 ? -7.404 -15.956 -14.749 1.00 44.28 96 ALA A N 1
ATOM 805 C CA . ALA A 1 96 ? -6.488 -15.477 -15.802 1.00 44.28 96 ALA A CA 1
ATOM 806 C C . ALA A 1 96 ? -4.995 -15.425 -15.400 1.00 44.28 96 ALA A C 1
ATOM 808 O O . ALA A 1 96 ? -4.224 -14.658 -15.968 1.00 44.28 96 ALA A O 1
ATOM 809 N N . LEU A 1 97 ? -4.556 -16.243 -14.436 1.00 46.38 97 LEU A N 1
ATOM 810 C CA . LEU A 1 97 ? -3.180 -16.231 -13.900 1.00 46.38 97 LEU A CA 1
ATOM 811 C C . LEU A 1 97 ? -2.106 -16.888 -14.799 1.00 46.38 97 LEU A C 1
ATOM 813 O O . LEU A 1 97 ? -0.981 -17.097 -14.353 1.00 46.38 97 LEU A O 1
ATOM 817 N N . GLN A 1 98 ? -2.408 -17.236 -16.054 1.00 42.12 98 GLN A N 1
ATOM 818 C CA . GLN A 1 98 ? -1.520 -18.091 -16.856 1.00 42.12 98 GLN A CA 1
ATOM 819 C C . GLN A 1 98 ? -0.414 -17.372 -17.660 1.00 42.12 98 GLN A C 1
ATOM 821 O O . GLN A 1 98 ? 0.405 -18.068 -18.253 1.00 42.12 98 GLN A O 1
ATOM 826 N N . GLN A 1 99 ? -0.325 -16.031 -17.701 1.00 39.12 99 GLN A N 1
ATOM 827 C CA . GLN A 1 99 ? 0.670 -15.337 -18.556 1.00 39.12 99 GLN A CA 1
ATOM 828 C C . GLN A 1 99 ? 1.165 -13.969 -18.043 1.00 39.12 99 GLN A C 1
ATOM 830 O O . GLN A 1 99 ? 1.039 -12.962 -18.737 1.00 39.12 99 GLN A O 1
ATOM 835 N N . THR A 1 100 ? 1.724 -13.870 -16.836 1.00 42.75 100 THR A N 1
ATOM 836 C CA . THR A 1 100 ? 1.945 -12.537 -16.242 1.00 42.75 100 THR A CA 1
ATOM 837 C C . THR A 1 100 ? 3.293 -12.349 -15.543 1.00 42.75 100 THR A C 1
ATOM 839 O O . THR A 1 100 ? 3.343 -12.057 -14.352 1.00 42.75 100 THR A O 1
ATOM 842 N N . GLU A 1 101 ? 4.401 -12.436 -16.288 1.00 44.28 101 GLU A N 1
ATOM 843 C CA . GLU A 1 101 ? 5.705 -11.907 -15.832 1.00 44.28 101 GLU A CA 1
ATOM 844 C C . GLU A 1 101 ? 5.789 -10.360 -15.924 1.00 44.28 101 GLU A C 1
ATOM 846 O O . GLU A 1 101 ? 6.597 -9.743 -15.234 1.00 44.28 101 GLU A O 1
ATOM 851 N N . GLU A 1 102 ? 4.914 -9.689 -16.692 1.00 46.28 102 GLU A N 1
ATOM 852 C CA . GLU A 1 102 ? 4.907 -8.213 -16.857 1.00 46.28 102 GLU A CA 1
ATOM 853 C C . GLU A 1 102 ? 4.090 -7.434 -15.798 1.00 46.28 102 GLU A C 1
ATOM 855 O O . GLU A 1 102 ? 4.074 -6.196 -15.765 1.00 46.28 102 GLU A O 1
ATOM 860 N N . VAL A 1 103 ? 3.415 -8.137 -14.890 1.00 52.81 103 VAL A N 1
ATOM 861 C CA . VAL A 1 103 ? 2.245 -7.603 -14.171 1.00 52.81 103 VAL A CA 1
ATOM 862 C C . VAL A 1 103 ? 2.556 -6.825 -12.892 1.00 52.81 103 VAL A C 1
ATOM 864 O O . VAL A 1 103 ? 1.714 -6.071 -12.406 1.00 52.81 103 VAL A O 1
ATOM 867 N N . ALA A 1 104 ? 3.799 -6.854 -12.409 1.00 53.62 104 ALA A N 1
ATOM 868 C CA . ALA A 1 104 ? 4.217 -6.007 -11.286 1.00 53.62 104 ALA A CA 1
ATOM 869 C C . ALA A 1 104 ? 4.101 -4.497 -11.584 1.00 53.62 104 ALA A C 1
ATOM 871 O O . ALA A 1 104 ? 3.988 -3.697 -10.664 1.00 53.62 104 ALA A O 1
ATOM 872 N N . SER A 1 105 ? 4.120 -4.094 -12.862 1.00 57.34 105 SER A N 1
ATOM 873 C CA . SER A 1 105 ? 3.960 -2.685 -13.258 1.00 57.34 105 SER A CA 1
ATOM 874 C C . SER A 1 105 ? 2.501 -2.229 -13.389 1.00 57.34 105 SER A C 1
ATOM 876 O O . SER A 1 105 ? 2.250 -1.033 -13.525 1.00 57.34 105 SER A O 1
ATOM 878 N N . GLN A 1 106 ? 1.553 -3.170 -13.343 1.00 62.53 106 GLN A N 1
ATOM 879 C CA . GLN A 1 106 ? 0.117 -2.935 -13.527 1.00 62.53 106 GLN A CA 1
ATOM 880 C C . GLN A 1 106 ? -0.696 -3.177 -12.250 1.00 62.53 106 GLN A C 1
ATOM 882 O O . GLN A 1 106 ? -1.916 -3.050 -12.265 1.00 62.53 106 GLN A O 1
ATOM 887 N N . SER A 1 107 ? -0.043 -3.529 -11.142 1.00 71.12 107 SER A N 1
ATOM 888 C CA . SER A 1 107 ? -0.723 -3.735 -9.870 1.00 71.12 107 SER A CA 1
ATOM 889 C C . SER A 1 107 ? -1.094 -2.419 -9.208 1.00 71.12 107 SER A C 1
ATOM 891 O O . SER A 1 107 ? -0.254 -1.531 -9.088 1.00 71.12 107 SER A O 1
ATOM 893 N N . GLU A 1 108 ? -2.313 -2.318 -8.702 1.00 76.62 108 GLU A N 1
ATOM 894 C CA . GLU A 1 108 ? -2.767 -1.197 -7.888 1.00 76.62 108 GLU A CA 1
ATOM 895 C C . GLU A 1 108 ? -2.673 -1.569 -6.412 1.00 76.62 108 GLU A C 1
ATOM 897 O O . GLU A 1 108 ? -3.229 -2.583 -5.987 1.00 76.62 108 GLU A O 1
ATOM 902 N N . LEU A 1 109 ? -1.995 -0.750 -5.607 1.00 79.81 109 LEU A N 1
ATOM 903 C CA . LEU A 1 109 ? -2.075 -0.898 -4.160 1.00 79.81 109 LEU A CA 1
ATOM 904 C C . LEU A 1 109 ? -3.486 -0.531 -3.699 1.00 79.81 109 LEU A C 1
ATOM 906 O O . LEU A 1 109 ? -3.965 0.562 -3.991 1.00 79.81 109 LEU A O 1
ATOM 910 N N . ARG A 1 110 ? -4.127 -1.425 -2.949 1.00 81.06 110 ARG A N 1
ATOM 911 C CA . ARG A 1 110 ? -5.426 -1.188 -2.321 1.00 81.06 110 ARG A CA 1
ATOM 912 C C . ARG A 1 110 ? -5.345 -1.479 -0.832 1.00 81.06 110 ARG A C 1
ATOM 914 O O . ARG A 1 110 ? -4.614 -2.374 -0.401 1.00 81.06 110 ARG A O 1
ATOM 921 N N . ALA A 1 111 ? -6.110 -0.733 -0.047 1.00 83.19 111 ALA A N 1
ATOM 922 C CA . ALA A 1 111 ? -6.356 -1.089 1.339 1.00 83.19 111 ALA A CA 1
ATOM 923 C C . ALA A 1 111 ? -7.399 -2.207 1.415 1.00 83.19 111 ALA A C 1
ATOM 925 O O . ALA A 1 111 ? -8.422 -2.166 0.731 1.00 83.19 111 ALA A O 1
ATOM 926 N N . GLY A 1 112 ? -7.121 -3.213 2.241 1.00 82.62 112 GLY A N 1
ATOM 927 C CA . GLY A 1 112 ? -8.108 -4.212 2.633 1.00 82.62 112 GLY A CA 1
ATOM 928 C C . GLY A 1 112 ? -8.978 -3.668 3.758 1.00 82.62 112 GLY A C 1
ATOM 929 O O . GLY A 1 112 ? -10.167 -3.421 3.575 1.00 82.62 112 GLY A O 1
ATOM 930 N N . TYR A 1 113 ? -8.360 -3.464 4.919 1.00 87.06 113 TYR A N 1
ATOM 931 C CA . TYR A 1 113 ? -9.027 -3.043 6.148 1.00 87.06 113 TYR A CA 1
ATOM 932 C C . TYR A 1 113 ? -8.016 -2.493 7.157 1.00 87.06 113 TYR A C 1
ATOM 934 O O . TYR A 1 113 ? -6.823 -2.795 7.085 1.00 87.06 113 TYR A O 1
ATOM 942 N N . LEU A 1 114 ? -8.502 -1.726 8.130 1.00 89.31 114 LEU A N 1
ATOM 943 C CA . LEU A 1 114 ? -7.773 -1.418 9.353 1.00 89.31 114 LEU A CA 1
ATOM 944 C C . LEU A 1 114 ? -8.017 -2.506 10.383 1.00 89.31 114 LEU A C 1
ATOM 946 O O . LEU A 1 114 ? -9.158 -2.859 10.656 1.00 89.31 114 LEU A O 1
ATOM 950 N N . VAL A 1 115 ? -6.942 -3.002 10.968 1.00 90.31 115 VAL A N 1
ATOM 951 C CA . VAL A 1 115 ? -6.937 -3.930 12.086 1.00 90.31 115 VAL A CA 1
ATOM 952 C C . VAL A 1 115 ? -6.790 -3.154 13.386 1.00 90.31 115 VAL A C 1
ATOM 954 O O . VAL A 1 115 ? -5.824 -2.414 13.558 1.00 90.31 115 VAL A O 1
ATOM 957 N N . LEU A 1 116 ? -7.712 -3.383 14.314 1.00 90.19 116 LEU A N 1
ATOM 958 C CA . LEU A 1 116 ? -7.571 -3.074 15.731 1.00 90.19 116 LEU A CA 1
ATOM 959 C C . LEU A 1 116 ? -7.397 -4.400 16.469 1.00 90.19 116 LEU A C 1
ATOM 961 O O . LEU A 1 116 ? -8.309 -5.227 16.493 1.00 90.19 116 LEU A O 1
ATOM 965 N N . ARG A 1 117 ? -6.211 -4.624 17.031 1.00 90.81 117 ARG A N 1
ATOM 966 C CA . ARG A 1 117 ? -5.833 -5.891 17.661 1.00 90.81 117 ARG A CA 1
ATOM 967 C C . ARG A 1 117 ? -5.563 -5.690 19.144 1.00 90.81 117 ARG A C 1
ATOM 969 O O . ARG A 1 117 ? -4.698 -4.894 19.513 1.00 90.81 117 ARG A O 1
ATOM 976 N N . LEU A 1 118 ? -6.277 -6.446 19.973 1.00 90.44 118 LEU A N 1
ATOM 977 C CA . LEU A 1 118 ? -6.053 -6.560 21.411 1.00 90.44 118 LEU A CA 1
ATOM 978 C C . LEU A 1 118 ? -5.277 -7.840 21.703 1.00 90.44 118 LEU A C 1
ATOM 980 O O . LEU A 1 118 ? -5.738 -8.920 21.349 1.00 90.44 118 LEU A O 1
ATOM 984 N N . THR A 1 119 ? -4.141 -7.728 22.387 1.00 90.31 119 THR A N 1
ATOM 985 C CA . THR A 1 119 ? -3.343 -8.882 22.832 1.00 90.31 119 THR A CA 1
ATOM 986 C C . THR A 1 119 ? -3.141 -8.848 24.340 1.00 90.31 119 THR A C 1
ATOM 988 O O . THR A 1 119 ? -2.666 -7.834 24.855 1.00 90.31 119 THR A O 1
ATOM 991 N N . TRP A 1 120 ? -3.449 -9.933 25.049 1.00 90.50 120 TRP A N 1
ATOM 992 C CA . TRP A 1 120 ? -3.257 -10.032 26.503 1.00 90.50 120 TRP A CA 1
ATOM 993 C C . TRP A 1 120 ? -2.813 -11.426 26.935 1.00 90.50 120 TRP A C 1
ATOM 995 O O . TRP A 1 120 ? -3.028 -12.415 26.233 1.00 90.50 120 TRP A O 1
ATOM 1005 N N . GLU A 1 121 ? -2.201 -11.512 28.113 1.00 88.12 121 GLU A N 1
ATOM 1006 C CA . GLU A 1 121 ? -1.779 -12.777 28.709 1.00 88.12 121 GLU A CA 1
ATOM 1007 C C . GLU A 1 121 ? -2.804 -13.246 29.747 1.00 88.12 121 GLU A C 1
ATOM 1009 O O . GLU A 1 121 ? -3.234 -12.486 30.612 1.00 88.12 121 GLU A O 1
ATOM 1014 N N . ARG A 1 122 ? -3.199 -14.518 29.670 1.00 84.75 122 ARG A N 1
ATOM 1015 C CA . ARG A 1 122 ? -4.031 -15.182 30.679 1.00 84.75 122 ARG A CA 1
ATOM 1016 C C . ARG A 1 122 ? -3.570 -16.622 30.823 1.00 84.75 122 ARG A C 1
ATOM 1018 O O . ARG A 1 122 ? -3.440 -17.314 29.820 1.00 84.75 122 ARG A O 1
ATOM 1025 N N . GLU A 1 123 ? -3.331 -17.072 32.056 1.00 85.88 123 GLU A N 1
ATOM 1026 C CA . GLU A 1 123 ? -2.975 -18.473 32.352 1.00 85.88 123 GLU A CA 1
ATOM 1027 C C . GLU A 1 123 ? -1.782 -18.979 31.507 1.00 85.88 123 GLU A C 1
ATOM 1029 O O . GLU A 1 123 ? -1.788 -20.096 30.991 1.00 85.88 123 GLU A O 1
ATOM 1034 N N . ASN A 1 124 ? -0.753 -18.131 31.343 1.00 83.25 124 ASN A N 1
ATOM 1035 C CA . ASN A 1 124 ? 0.451 -18.402 30.541 1.00 83.25 124 ASN A CA 1
ATOM 1036 C C . ASN A 1 124 ? 0.179 -18.609 29.029 1.00 83.25 124 ASN A C 1
ATOM 1038 O O . ASN A 1 124 ? 0.972 -19.238 28.324 1.00 83.25 124 ASN A O 1
ATOM 1042 N N . ARG A 1 125 ? -0.949 -18.092 28.518 1.00 83.19 125 ARG A N 1
ATOM 1043 C CA . ARG A 1 125 ? -1.325 -18.085 27.095 1.00 83.19 125 ARG A CA 1
ATOM 1044 C C . ARG A 1 125 ? -1.531 -16.659 26.599 1.00 83.19 125 ARG A C 1
ATOM 1046 O O . ARG A 1 125 ? -2.118 -15.835 27.301 1.00 83.19 125 ARG A O 1
ATOM 1053 N N . ILE A 1 126 ? -1.086 -16.393 25.372 1.00 85.06 126 ILE A N 1
ATOM 1054 C CA . ILE A 1 126 ? -1.384 -15.143 24.671 1.00 85.06 126 ILE A C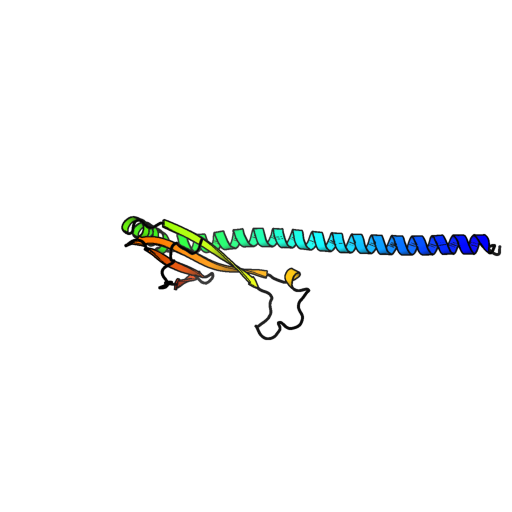A 1
ATOM 1055 C C . ILE A 1 126 ? -2.738 -15.306 23.987 1.00 85.06 126 ILE A C 1
ATOM 1057 O O . ILE A 1 126 ? -2.948 -16.237 23.207 1.00 85.06 126 ILE A O 1
ATOM 1061 N N . ASN A 1 127 ? -3.648 -14.399 24.306 1.00 84.25 127 ASN A N 1
ATOM 1062 C CA . ASN A 1 127 ? -4.952 -14.283 23.680 1.00 84.25 127 ASN A CA 1
ATOM 1063 C C . ASN A 1 127 ? -4.938 -13.076 22.750 1.00 84.25 127 ASN A C 1
ATOM 1065 O O . ASN A 1 127 ? -4.291 -12.066 23.045 1.00 84.25 127 ASN A O 1
ATOM 1069 N N . GLU A 1 128 ? -5.667 -13.189 21.648 1.00 86.81 128 GLU A N 1
ATOM 1070 C CA . GLU A 1 128 ? -5.779 -12.142 20.647 1.00 86.81 128 GLU A CA 1
ATOM 1071 C C . GLU A 1 128 ? -7.235 -11.981 20.218 1.00 86.81 128 GLU A C 1
ATOM 1073 O O . GLU A 1 128 ? -7.929 -12.965 19.969 1.00 86.81 128 GLU A O 1
ATOM 1078 N N . ALA A 1 129 ? -7.678 -10.734 20.097 1.00 86.12 129 ALA A N 1
ATOM 1079 C CA . ALA A 1 129 ? -8.918 -10.385 19.423 1.00 86.12 129 ALA A CA 1
ATOM 1080 C C . ALA A 1 129 ? -8.616 -9.373 18.317 1.00 86.12 129 ALA A C 1
ATOM 1082 O O . ALA A 1 129 ? -7.968 -8.354 18.568 1.00 86.12 129 ALA A O 1
ATOM 1083 N N . GLU A 1 130 ? -9.097 -9.651 17.106 1.00 88.44 130 GLU A N 1
ATOM 1084 C CA . GLU A 1 130 ? -8.895 -8.803 15.938 1.00 88.44 130 GLU A CA 1
ATOM 1085 C C . GLU A 1 130 ? -10.232 -8.212 15.480 1.00 88.44 130 GLU A C 1
ATOM 1087 O O . GLU A 1 130 ? -11.215 -8.921 15.262 1.00 88.44 130 GLU A O 1
ATOM 1092 N N . ILE A 1 131 ? -10.279 -6.897 15.307 1.00 88.38 131 ILE A N 1
ATOM 1093 C CA . ILE A 1 131 ? -11.419 -6.184 14.733 1.00 88.38 131 ILE A CA 1
ATOM 1094 C C . ILE A 1 131 ? -10.941 -5.540 13.448 1.00 88.38 131 ILE A C 1
ATOM 1096 O O . ILE A 1 131 ? -9.917 -4.863 13.431 1.00 88.38 131 ILE A O 1
ATOM 1100 N N . ARG A 1 132 ? -11.677 -5.758 12.362 1.00 89.69 132 ARG A N 1
ATOM 1101 C CA . ARG A 1 132 ? -11.347 -5.219 11.046 1.00 89.69 132 ARG A CA 1
ATOM 1102 C C . ARG A 1 132 ? -12.387 -4.202 10.626 1.00 89.69 132 ARG A C 1
ATOM 1104 O O . ARG A 1 132 ? -13.577 -4.509 10.652 1.00 89.69 132 ARG A O 1
ATOM 1111 N N . ILE A 1 133 ? -11.926 -3.039 10.197 1.00 88.19 133 ILE A N 1
ATOM 1112 C CA . ILE A 1 133 ? -12.744 -1.952 9.667 1.00 88.19 133 ILE A CA 1
ATOM 1113 C C . ILE A 1 133 ? -12.410 -1.820 8.186 1.00 88.19 133 ILE A C 1
ATOM 1115 O O . ILE A 1 133 ? -11.282 -1.499 7.816 1.00 88.19 133 ILE A O 1
ATOM 1119 N N . HIS A 1 134 ? -13.375 -2.129 7.332 1.00 86.75 134 HIS A N 1
ATOM 1120 C CA . HIS A 1 134 ? -13.218 -2.097 5.880 1.00 86.75 134 HIS A CA 1
ATOM 1121 C C . HIS A 1 134 ? -13.487 -0.689 5.338 1.00 86.75 134 HIS A C 1
ATOM 1123 O O . HIS A 1 134 ? -14.159 0.121 5.974 1.00 86.75 134 HIS A O 1
ATOM 1129 N N . MET A 1 135 ? -13.011 -0.406 4.122 1.00 84.75 135 MET A N 1
ATOM 1130 C CA . MET A 1 135 ? -13.169 0.907 3.465 1.00 84.75 135 MET A CA 1
ATOM 1131 C C . MET A 1 135 ? -14.630 1.362 3.306 1.00 84.75 135 MET A C 1
ATOM 1133 O O . MET A 1 135 ? -14.901 2.551 3.209 1.00 84.75 135 MET A O 1
ATOM 1137 N N . ASN A 1 136 ? -15.582 0.429 3.265 1.00 85.38 136 ASN A N 1
ATOM 1138 C CA . ASN A 1 136 ? -17.016 0.722 3.187 1.00 85.38 136 ASN A CA 1
ATOM 1139 C C . ASN A 1 136 ? -17.677 0.924 4.567 1.00 85.38 136 ASN A C 1
ATOM 1141 O O . ASN A 1 136 ? -18.902 0.956 4.648 1.00 85.38 136 ASN A O 1
ATOM 1145 N N . GLY A 1 137 ? -16.892 0.990 5.646 1.00 81.38 137 GLY A N 1
ATOM 1146 C CA . GLY A 1 137 ? -17.384 1.101 7.019 1.00 81.38 137 GLY A CA 1
ATOM 1147 C C . GLY A 1 137 ? -17.885 -0.214 7.623 1.00 81.38 137 GLY A C 1
ATOM 1148 O O . GLY A 1 137 ? -18.326 -0.221 8.770 1.00 81.38 137 GLY A O 1
ATOM 1149 N N . LEU A 1 138 ? -17.812 -1.338 6.897 1.00 85.31 138 LEU A N 1
ATOM 1150 C CA . LEU A 1 138 ? -18.133 -2.646 7.465 1.00 85.31 138 LEU A CA 1
ATOM 1151 C C . LEU A 1 138 ? -17.139 -2.973 8.582 1.00 85.31 138 LEU A C 1
ATOM 1153 O O . LEU A 1 138 ? -15.927 -2.873 8.394 1.00 85.31 138 LEU A O 1
ATOM 1157 N N . ILE A 1 139 ? -17.657 -3.415 9.724 1.00 84.69 139 ILE A N 1
ATOM 1158 C CA . ILE A 1 139 ? -16.860 -3.875 10.860 1.00 84.69 139 ILE A CA 1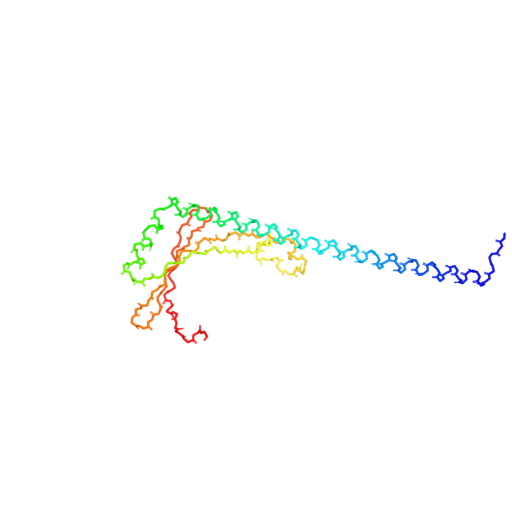
ATOM 1159 C C . ILE A 1 139 ? -17.030 -5.387 10.973 1.00 84.69 139 ILE A C 1
ATOM 1161 O O . ILE A 1 139 ? -18.150 -5.889 11.065 1.00 84.69 139 ILE A O 1
ATOM 1165 N N . THR A 1 140 ? -15.922 -6.120 10.973 1.00 84.31 140 THR A N 1
ATOM 1166 C CA . THR A 1 140 ? -15.920 -7.577 11.150 1.00 84.31 140 THR A CA 1
ATOM 1167 C C . THR A 1 140 ? -15.040 -7.967 12.322 1.00 84.31 140 THR A C 1
ATOM 1169 O O . THR A 1 140 ? -13.935 -7.449 12.470 1.00 84.31 140 THR A O 1
ATOM 1172 N N . PHE A 1 141 ? -15.510 -8.917 13.122 1.00 80.81 141 PHE A N 1
ATOM 1173 C CA . PHE A 1 141 ? -14.766 -9.468 14.247 1.00 80.81 141 PHE A CA 1
ATOM 1174 C C . PHE A 1 141 ? -14.084 -10.757 13.803 1.00 80.81 141 PHE A C 1
ATOM 1176 O O . PHE A 1 141 ? -14.740 -11.694 13.350 1.00 80.81 141 PHE A O 1
ATOM 1183 N N . HIS A 1 142 ? -12.767 -10.803 13.939 1.00 74.25 142 HIS A N 1
ATOM 1184 C CA . HIS A 1 142 ? -11.974 -12.001 13.747 1.00 74.25 142 HIS A CA 1
ATOM 1185 C C . HIS A 1 142 ? -11.437 -12.447 15.098 1.00 74.25 142 HIS A C 1
ATOM 1187 O O . HIS A 1 142 ? -10.515 -11.867 15.664 1.00 74.25 142 HIS A O 1
ATOM 1193 N N . ASN A 1 143 ? -12.037 -13.511 15.619 1.00 62.34 143 ASN A N 1
ATOM 1194 C CA . ASN A 1 143 ? -11.508 -14.190 16.784 1.00 62.34 143 ASN A CA 1
ATOM 1195 C C . ASN A 1 143 ? -10.653 -15.350 16.277 1.00 62.34 143 ASN A C 1
ATOM 1197 O O . ASN A 1 143 ? -11.178 -16.358 15.801 1.00 62.34 143 ASN A O 1
ATOM 1201 N N . SER A 1 144 ? -9.331 -15.201 16.331 1.00 53.22 144 SER A N 1
ATOM 1202 C CA . SER A 1 144 ? -8.453 -16.359 16.238 1.00 53.22 144 SER A CA 1
ATOM 1203 C C . SER A 1 144 ? -8.625 -17.141 17.539 1.00 53.22 144 SER A C 1
ATOM 1205 O O . SER A 1 144 ? -7.914 -16.916 18.509 1.00 53.22 144 SER A O 1
ATOM 1207 N N . TRP A 1 145 ? -9.569 -18.085 17.579 1.00 45.94 145 TRP A N 1
ATOM 1208 C CA . TRP A 1 145 ? -9.666 -19.073 18.666 1.00 45.94 145 TRP A CA 1
ATOM 1209 C C . TRP A 1 145 ? -8.422 -19.975 18.777 1.00 45.94 145 TRP A C 1
ATOM 1211 O O . TRP A 1 145 ? -8.380 -20.870 19.618 1.00 45.94 145 TRP A O 1
ATOM 1221 N N . ILE A 1 146 ? -7.407 -19.763 17.934 1.00 43.31 146 ILE A N 1
ATOM 1222 C CA . ILE A 1 146 ? -6.136 -20.468 17.981 1.00 43.31 146 ILE A CA 1
ATOM 1223 C C . ILE A 1 146 ? -5.215 -19.694 18.937 1.00 43.31 146 ILE A C 1
ATOM 1225 O O . ILE A 1 146 ? -4.763 -18.603 18.579 1.00 43.31 146 ILE A O 1
ATOM 1229 N N . PRO A 1 147 ? -4.935 -20.215 20.147 1.00 42.69 147 PRO A N 1
ATOM 1230 C CA . PRO A 1 147 ? -3.959 -19.607 21.039 1.00 42.69 147 PRO A CA 1
ATOM 1231 C C . PRO A 1 147 ? -2.593 -19.561 20.349 1.00 42.69 147 PRO A C 1
ATOM 1233 O O . PRO A 1 147 ? -2.109 -20.572 19.835 1.00 42.69 147 PRO A O 1
ATOM 1236 N N . ILE A 1 148 ? -1.959 -18.389 20.352 1.00 45.22 148 ILE A N 1
ATOM 1237 C CA . ILE A 1 148 ? -0.586 -18.238 19.869 1.00 45.22 148 ILE A CA 1
ATOM 1238 C C . ILE A 1 148 ? 0.326 -18.798 20.960 1.00 45.22 148 ILE A C 1
ATOM 1240 O O . ILE A 1 148 ? 0.475 -18.219 22.039 1.00 45.22 148 ILE A O 1
ATOM 1244 N N . PHE A 1 149 ? 0.906 -19.968 20.710 1.00 37.28 149 PHE A N 1
ATOM 1245 C CA . PHE A 1 149 ? 1.852 -20.575 21.635 1.00 37.28 149 PHE A CA 1
ATOM 1246 C C . PHE A 1 149 ? 3.228 -19.896 21.534 1.00 37.28 149 PHE A C 1
ATOM 1248 O O . PHE A 1 149 ? 3.730 -19.647 20.440 1.00 37.28 149 PHE A O 1
ATOM 1255 N N . ARG A 1 150 ? 3.868 -19.644 22.686 1.00 38.34 150 ARG A N 1
ATOM 1256 C CA . ARG A 1 150 ? 5.152 -18.918 22.824 1.00 38.34 150 ARG A CA 1
ATOM 1257 C C . ARG A 1 150 ? 6.350 -19.503 22.052 1.00 38.34 150 ARG A C 1
ATOM 1259 O O . ARG A 1 150 ? 7.374 -18.842 21.982 1.00 38.34 150 ARG A O 1
ATOM 1266 N N . PHE A 1 151 ? 6.259 -20.711 21.498 1.00 42.72 151 PHE A N 1
ATOM 1267 C CA . PHE A 1 151 ? 7.370 -21.406 20.829 1.00 42.72 151 PHE A CA 1
ATOM 1268 C C . PHE A 1 151 ? 7.451 -21.176 19.308 1.00 42.72 151 PHE A C 1
ATOM 1270 O O . PHE A 1 151 ? 8.216 -21.855 18.630 1.00 42.72 151 PHE A O 1
ATOM 1277 N N . VAL A 1 152 ? 6.676 -20.233 18.764 1.00 30.53 152 VAL A N 1
ATOM 1278 C CA . VAL A 1 152 ? 6.794 -19.783 17.367 1.00 30.53 152 VAL A CA 1
ATOM 1279 C C . VAL A 1 152 ? 7.398 -18.377 17.341 1.00 30.53 152 VAL A C 1
ATOM 1281 O O . VAL A 1 152 ? 6.699 -17.425 17.019 1.00 30.53 152 VAL A O 1
ATOM 1284 N N . TRP A 1 153 ? 8.662 -18.245 17.747 1.00 34.84 153 TRP A N 1
ATOM 1285 C CA . TRP A 1 153 ? 9.559 -17.119 17.442 1.00 34.84 153 TRP A CA 1
ATOM 1286 C C . TRP A 1 153 ? 10.997 -17.631 17.402 1.00 34.84 153 TRP A C 1
ATOM 1288 O O . TRP A 1 153 ? 11.381 -18.353 18.350 1.00 34.84 153 TRP A O 1
#

Radius of gyration: 28.67 Å; Cα contacts (8 Å, |Δi|>4): 158; chains: 1; bounding box: 59×30×90 Å

Nearest PDB structures (foldseek):
  1e69-assembly5_E  TM=7.092E-01  e=1.823E+00  Thermotoga maritima
  8bk2-assembly3_C  TM=5.946E-01  e=3.406E+00  Neisseria meningitidis serogroup B